Protein AF-A0ABC9YTZ9-F1 (afdb_monomer)

Secondary structure (DSSP, 8-state):
-EEEEE---SS---EEEEEEEEETTEEEEEEE-TT---SEEEE-SSEEEEEE--TT-EEEEEEEEETTEE---EEEEEE---SEEEEETTEEEEE-TTS-EEEEEEETTEEEEEEE-TTPPS---------

Solvent-accessible surface area (backbone atoms only — not comparable to full-atom values): 7519 Å² total; per-residue (Å²): 92,73,52,68,44,80,70,41,74,82,96,48,82,39,47,48,28,31,33,31,46,74,56,98,91,41,78,44,85,72,48,73,44,94,81,46,51,33,85,47,80,46,73,44,99,33,26,40,35,28,33,32,80,49,100,89,21,24,34,40,33,33,20,27,49,54,96,94,41,76,49,74,74,43,74,75,54,88,38,74,69,62,78,42,77,30,50,42,56,54,30,34,42,38,31,34,54,84,17,55,31,34,38,28,40,44,54,77,48,45,74,46,80,75,42,78,45,85,90,48,70,55,71,66,88,78,73,82,50,65,125

Structure (mmCIF, N/CA/C/O backbone):
data_AF-A0ABC9YTZ9-F1
#
_entry.id   AF-A0ABC9YTZ9-F1
#
loop_
_atom_site.group_PDB
_atom_site.id
_atom_site.type_symbol
_atom_site.label_atom_id
_atom_site.label_alt_id
_atom_site.label_comp_id
_atom_site.label_asym_id
_atom_site.label_entity_id
_atom_site.label_seq_id
_atom_site.pdbx_PDB_ins_code
_atom_site.Cartn_x
_atom_site.Cartn_y
_atom_site.Cartn_z
_atom_site.occupancy
_atom_site.B_iso_or_equiv
_atom_site.auth_seq_id
_atom_site.auth_comp_id
_atom_site.auth_asym_id
_atom_site.auth_atom_id
_atom_site.pdbx_PDB_model_num
ATOM 1 N N . MET A 1 1 ? 6.147 -12.270 -6.496 1.00 77.44 1 MET A N 1
ATOM 2 C CA . MET A 1 1 ? 6.105 -11.814 -5.089 1.00 77.44 1 MET A CA 1
ATOM 3 C C . MET A 1 1 ? 6.839 -10.487 -4.999 1.00 77.44 1 MET A C 1
ATOM 5 O O . MET A 1 1 ? 7.801 -10.310 -5.738 1.00 77.44 1 MET A O 1
ATOM 9 N N . ALA A 1 2 ? 6.396 -9.566 -4.151 1.00 81.62 2 ALA A N 1
ATOM 10 C CA . ALA A 1 2 ? 7.077 -8.296 -3.899 1.00 81.62 2 ALA A CA 1
ATOM 11 C C . ALA A 1 2 ? 7.389 -8.155 -2.406 1.00 81.62 2 ALA A C 1
ATOM 13 O O . ALA A 1 2 ? 6.785 -8.848 -1.588 1.00 81.62 2 ALA A O 1
ATOM 14 N N . PHE A 1 3 ? 8.363 -7.314 -2.076 1.00 82.81 3 PHE A N 1
ATOM 15 C CA . PHE A 1 3 ? 8.843 -7.097 -0.715 1.00 82.81 3 PHE A CA 1
ATOM 16 C C . PHE A 1 3 ? 9.388 -5.671 -0.572 1.00 82.81 3 PHE A C 1
ATOM 18 O O . PHE A 1 3 ? 9.817 -5.066 -1.554 1.00 82.81 3 PHE A O 1
ATOM 25 N N . ILE A 1 4 ? 9.403 -5.161 0.656 1.00 83.50 4 ILE A N 1
ATOM 26 C CA . ILE A 1 4 ? 10.103 -3.928 1.024 1.00 83.50 4 ILE A CA 1
ATOM 27 C C . ILE A 1 4 ? 11.236 -4.305 1.973 1.00 83.50 4 ILE A C 1
ATOM 29 O O . ILE A 1 4 ? 11.058 -5.141 2.861 1.00 83.50 4 ILE A O 1
ATOM 33 N N . LYS A 1 5 ? 12.412 -3.716 1.758 1.00 82.31 5 LYS A N 1
ATOM 34 C CA . LYS A 1 5 ? 13.557 -3.806 2.670 1.00 82.31 5 LYS A CA 1
ATOM 35 C C . LYS A 1 5 ? 13.931 -2.402 3.138 1.00 82.31 5 LYS A C 1
ATOM 37 O O . LYS A 1 5 ? 14.057 -1.503 2.308 1.00 82.31 5 LYS A O 1
ATOM 42 N N . ASP A 1 6 ? 14.141 -2.227 4.440 1.00 78.81 6 ASP A N 1
ATOM 43 C CA . ASP A 1 6 ? 14.868 -1.059 4.940 1.00 78.81 6 ASP A CA 1
ATOM 44 C C . ASP A 1 6 ? 16.356 -1.260 4.619 1.00 78.81 6 ASP A C 1
ATOM 46 O O . ASP A 1 6 ? 16.956 -2.281 4.963 1.00 78.81 6 ASP A O 1
ATOM 50 N N . VAL A 1 7 ? 16.924 -0.316 3.881 1.00 80.00 7 VAL A N 1
ATOM 51 C CA . VAL A 1 7 ? 18.343 -0.231 3.519 1.00 80.00 7 VAL A CA 1
ATOM 52 C C . VAL A 1 7 ? 19.007 1.001 4.135 1.00 80.00 7 VAL A C 1
ATOM 54 O O . VAL A 1 7 ? 20.137 1.338 3.774 1.00 80.00 7 VAL A O 1
ATOM 57 N N . GLY A 1 8 ? 18.308 1.689 5.039 1.00 76.00 8 GLY A N 1
ATOM 58 C CA . GLY A 1 8 ? 18.833 2.792 5.825 1.00 76.00 8 GLY A CA 1
ATOM 59 C C . GLY A 1 8 ? 20.045 2.391 6.667 1.00 76.00 8 GLY A C 1
ATOM 60 O O . GLY A 1 8 ? 20.223 1.232 7.042 1.00 76.00 8 GLY A O 1
ATOM 61 N N . HIS A 1 9 ? 20.901 3.368 6.970 1.00 62.69 9 HIS A N 1
ATOM 62 C CA . HIS A 1 9 ? 22.046 3.188 7.861 1.00 62.69 9 HIS A CA 1
ATOM 63 C C . HIS A 1 9 ? 21.950 4.183 9.024 1.00 62.69 9 HIS A C 1
ATOM 65 O O . HIS A 1 9 ? 22.062 5.391 8.817 1.00 62.69 9 HIS A O 1
ATOM 71 N N . GLY A 1 10 ? 21.793 3.681 10.253 1.00 69.56 10 GLY A N 1
ATOM 72 C CA . GLY A 1 10 ? 21.605 4.512 11.450 1.00 69.56 10 GLY A CA 1
ATOM 73 C C . GLY A 1 10 ? 20.164 5.017 11.590 1.00 69.56 10 GLY A C 1
ATOM 74 O O . GLY A 1 10 ? 19.232 4.242 11.413 1.00 69.56 10 GLY A O 1
ATOM 75 N N . ASP A 1 11 ? 19.991 6.308 11.889 1.00 69.12 11 ASP A N 1
ATOM 76 C CA . ASP A 1 11 ? 18.689 6.924 12.222 1.00 69.12 11 ASP A CA 1
ATOM 77 C C . ASP A 1 11 ? 17.846 7.337 10.997 1.00 69.12 11 ASP A C 1
ATOM 79 O O . ASP A 1 11 ? 16.800 7.969 11.137 1.00 69.12 11 ASP A O 1
ATOM 83 N N . LEU A 1 12 ? 18.309 7.028 9.783 1.00 59.72 12 LEU A N 1
ATOM 84 C CA . LEU A 1 12 ? 17.627 7.375 8.537 1.00 59.72 12 LEU A CA 1
ATOM 85 C C . LEU A 1 12 ? 17.178 6.096 7.833 1.00 59.72 12 LEU A C 1
ATOM 87 O O . LEU A 1 12 ? 17.960 5.502 7.086 1.00 59.72 12 LEU A O 1
ATOM 91 N N . SER A 1 13 ? 15.930 5.684 8.068 1.00 66.62 13 SER A N 1
ATOM 92 C CA . SER A 1 13 ? 15.302 4.616 7.287 1.00 66.62 13 SER A CA 1
ATOM 93 C C . SER A 1 13 ? 15.215 5.030 5.823 1.00 66.62 13 SER A C 1
ATOM 95 O O . SER A 1 13 ? 14.798 6.143 5.491 1.00 66.62 13 SER A O 1
ATOM 97 N N . ASN A 1 14 ? 15.629 4.127 4.941 1.00 78.19 14 ASN A N 1
ATOM 98 C CA . ASN A 1 14 ? 15.493 4.299 3.503 1.00 78.19 14 ASN A CA 1
ATOM 99 C C . ASN A 1 14 ? 14.975 2.988 2.939 1.00 78.19 14 ASN A C 1
ATOM 101 O O . ASN A 1 14 ? 15.636 1.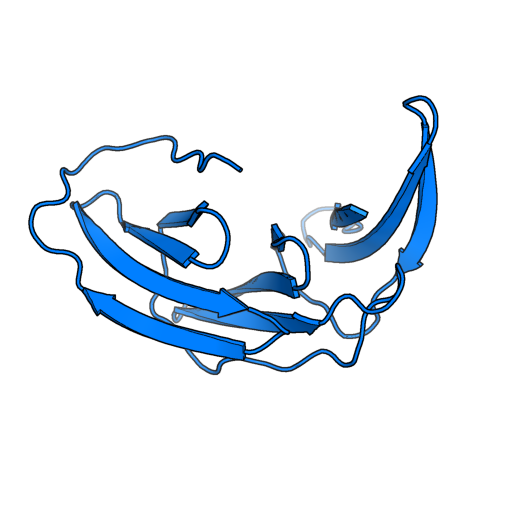965 3.067 1.00 78.19 14 ASN A O 1
ATOM 105 N N . TYR A 1 15 ? 13.798 3.000 2.332 1.00 82.94 15 TYR A N 1
ATOM 106 C CA . TYR A 1 15 ? 13.146 1.774 1.903 1.00 82.94 15 TYR A CA 1
ATOM 107 C C . TYR A 1 15 ? 13.348 1.543 0.414 1.00 82.94 15 TYR A C 1
ATOM 109 O O . TYR A 1 15 ? 13.162 2.440 -0.405 1.00 82.94 15 TYR A O 1
ATOM 117 N N . VAL A 1 16 ? 13.695 0.308 0.062 1.00 85.12 16 VAL A N 1
ATOM 118 C CA . VAL A 1 16 ? 13.710 -0.153 -1.324 1.00 85.12 16 VAL A CA 1
ATOM 119 C C . VAL A 1 16 ? 12.631 -1.205 -1.484 1.00 85.12 16 VAL A C 1
ATOM 121 O O . VAL A 1 16 ? 12.672 -2.264 -0.849 1.00 85.12 16 VAL A O 1
ATOM 124 N N . THR A 1 17 ? 11.682 -0.924 -2.371 1.00 87.06 17 THR A N 1
ATOM 125 C CA . THR A 1 17 ? 10.706 -1.919 -2.809 1.00 87.06 17 THR A CA 1
ATOM 126 C C . THR A 1 17 ? 11.320 -2.745 -3.930 1.00 87.06 17 THR A C 1
ATOM 128 O O . THR A 1 17 ? 11.828 -2.203 -4.911 1.00 87.06 17 THR A O 1
ATOM 131 N N . GLY A 1 18 ? 11.265 -4.066 -3.812 1.00 87.56 18 GLY A N 1
ATOM 132 C CA . GLY A 1 18 ? 11.729 -4.983 -4.842 1.00 87.56 18 GLY A CA 1
ATOM 133 C C . GLY A 1 18 ? 10.721 -6.085 -5.125 1.00 87.56 18 GLY A C 1
ATOM 134 O O . GLY A 1 18 ? 9.726 -6.272 -4.422 1.00 87.56 18 GLY A O 1
ATOM 135 N N . TYR A 1 19 ? 10.995 -6.861 -6.167 1.00 87.12 19 TYR A N 1
ATOM 136 C CA . TYR A 1 19 ? 10.193 -8.028 -6.509 1.00 87.12 19 TYR A CA 1
ATOM 137 C C . TYR A 1 19 ? 11.050 -9.207 -6.957 1.00 87.12 19 TYR A C 1
ATOM 139 O O . TYR A 1 19 ? 12.217 -9.076 -7.336 1.00 87.12 19 TYR A O 1
ATOM 147 N N . GLY A 1 20 ? 10.446 -10.387 -6.885 1.00 86.00 20 GLY A N 1
ATOM 148 C CA . GLY A 1 20 ? 11.110 -11.647 -7.158 1.00 86.00 20 GLY A CA 1
ATOM 149 C C . GLY A 1 20 ? 10.155 -12.832 -7.191 1.00 86.00 20 GLY A C 1
ATOM 150 O O . GLY A 1 20 ? 8.923 -12.694 -7.167 1.00 86.00 20 GLY A O 1
ATOM 151 N N . MET A 1 21 ? 10.744 -14.018 -7.262 1.00 84.38 21 MET A N 1
ATOM 152 C CA . MET A 1 21 ? 10.030 -15.290 -7.344 1.00 84.38 21 MET A CA 1
ATOM 153 C C . MET A 1 21 ? 10.292 -16.112 -6.089 1.00 84.38 21 MET A C 1
ATOM 155 O O . MET A 1 21 ? 11.427 -16.193 -5.635 1.00 84.38 21 MET A O 1
ATOM 159 N N . LEU A 1 22 ? 9.246 -16.726 -5.540 1.00 82.88 22 LEU A N 1
ATOM 160 C CA . LEU A 1 22 ? 9.377 -17.737 -4.499 1.00 82.88 22 LEU A CA 1
ATOM 161 C C . LEU A 1 22 ? 9.203 -19.101 -5.164 1.00 82.88 22 LEU A C 1
ATOM 163 O O . LEU A 1 22 ? 8.099 -19.447 -5.580 1.00 82.88 22 LEU A O 1
ATOM 167 N N . THR A 1 23 ? 10.286 -19.861 -5.271 1.00 86.75 23 THR A N 1
ATOM 168 C CA . THR A 1 23 ? 10.290 -21.179 -5.913 1.00 86.75 23 THR A CA 1
ATOM 169 C C . THR A 1 23 ? 10.875 -22.183 -4.938 1.00 86.75 23 THR A C 1
ATOM 171 O O . THR A 1 23 ? 11.969 -21.975 -4.422 1.00 86.75 23 THR A O 1
ATOM 174 N N . ASN A 1 24 ? 10.151 -23.272 -4.665 1.00 91.12 24 ASN A N 1
ATOM 175 C CA . ASN A 1 24 ? 10.570 -24.311 -3.713 1.00 91.12 24 ASN A CA 1
ATOM 176 C C . ASN A 1 24 ? 10.957 -23.750 -2.328 1.00 91.12 24 ASN A C 1
ATOM 178 O O . ASN A 1 24 ? 11.938 -24.176 -1.726 1.00 91.12 24 ASN A O 1
ATOM 182 N N . GLY A 1 25 ? 10.212 -22.750 -1.846 1.00 90.69 25 GLY A N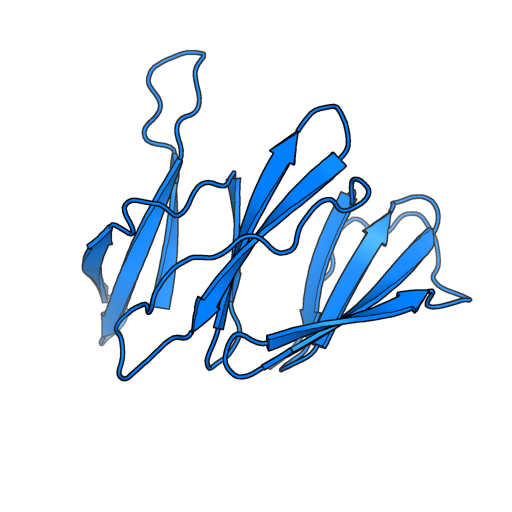 1
ATOM 183 C CA . GLY A 1 25 ? 10.479 -22.088 -0.564 1.00 90.69 25 GLY A CA 1
ATOM 184 C C . GLY A 1 25 ? 11.693 -21.151 -0.559 1.00 90.69 25 GLY A C 1
ATOM 185 O O . GLY A 1 25 ? 12.014 -20.595 0.485 1.00 90.69 25 GLY A O 1
ATOM 186 N N . GLN A 1 26 ? 12.357 -20.947 -1.700 1.00 90.50 26 GLN A N 1
ATOM 187 C CA . GLN A 1 26 ? 13.480 -20.023 -1.833 1.00 90.50 26 GLN A CA 1
ATOM 188 C C . GLN A 1 26 ? 13.075 -18.776 -2.602 1.00 90.50 26 GLN A C 1
ATOM 190 O O . GLN A 1 26 ? 12.461 -18.849 -3.668 1.00 90.50 26 GLN A O 1
ATOM 195 N N . TYR A 1 27 ? 13.424 -17.625 -2.038 1.00 85.94 27 TYR A N 1
ATOM 196 C CA . TYR A 1 27 ? 13.192 -16.339 -2.663 1.00 85.94 27 TYR A CA 1
ATOM 197 C C . TYR A 1 27 ? 14.357 -15.965 -3.588 1.00 85.94 27 TYR A C 1
ATOM 199 O O . TYR A 1 27 ? 15.511 -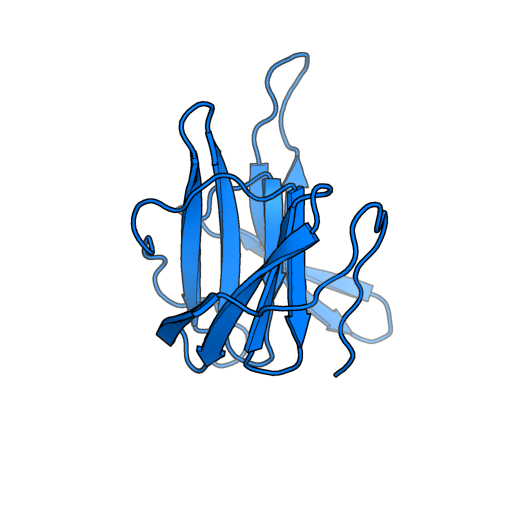15.924 -3.164 1.00 85.94 27 TYR A O 1
ATOM 207 N N . PHE A 1 28 ? 14.037 -15.644 -4.839 1.00 87.88 28 PHE A N 1
ATOM 208 C CA . PHE A 1 28 ? 14.966 -15.166 -5.855 1.00 87.88 28 PHE A CA 1
ATOM 209 C C . PHE A 1 28 ? 14.617 -13.726 -6.215 1.00 87.88 28 PHE A C 1
ATOM 211 O O . PHE A 1 28 ? 13.597 -13.466 -6.861 1.00 87.88 28 PHE A O 1
ATOM 218 N N . HIS A 1 29 ? 15.472 -12.793 -5.797 1.00 89.56 29 HIS A N 1
ATOM 219 C CA . HIS A 1 29 ? 15.350 -11.384 -6.155 1.00 89.56 29 HIS A CA 1
ATOM 220 C C . HIS A 1 29 ? 15.506 -11.197 -7.669 1.00 89.56 29 HIS A C 1
ATOM 222 O O . HIS A 1 29 ? 16.448 -11.723 -8.262 1.00 89.56 29 HIS A O 1
ATOM 228 N N . LYS A 1 30 ? 14.584 -10.450 -8.287 1.00 88.19 30 LYS A N 1
ATOM 229 C CA . LYS A 1 30 ? 14.593 -10.174 -9.728 1.00 88.19 30 LYS A CA 1
ATOM 230 C C . LYS A 1 30 ? 15.033 -8.744 -10.030 1.00 88.19 30 LYS A C 1
ATOM 232 O O . LYS A 1 30 ? 15.901 -8.569 -10.878 1.00 88.19 30 LYS A O 1
ATOM 237 N N . ALA A 1 31 ? 14.444 -7.753 -9.362 1.00 88.38 31 ALA A N 1
ATOM 238 C CA . ALA A 1 31 ? 14.847 -6.351 -9.478 1.00 88.38 31 ALA A CA 1
ATOM 239 C C . ALA A 1 31 ? 14.282 -5.488 -8.336 1.00 88.38 31 ALA A C 1
ATOM 241 O O . ALA A 1 31 ? 13.289 -5.850 -7.693 1.00 88.38 31 ALA A O 1
ATOM 242 N N . ASP A 1 32 ? 14.911 -4.332 -8.126 1.00 89.56 32 ASP A N 1
ATOM 243 C CA . ASP A 1 32 ? 14.381 -3.220 -7.334 1.00 89.56 32 ASP A CA 1
ATOM 244 C C . ASP A 1 32 ? 13.448 -2.351 -8.208 1.00 89.56 32 ASP A C 1
ATOM 246 O O . ASP A 1 32 ? 13.566 -2.339 -9.437 1.00 89.56 32 ASP A O 1
ATOM 250 N N . ILE A 1 33 ? 12.503 -1.643 -7.587 1.00 87.56 33 ILE A N 1
ATOM 251 C CA . ILE A 1 33 ? 11.543 -0.752 -8.255 1.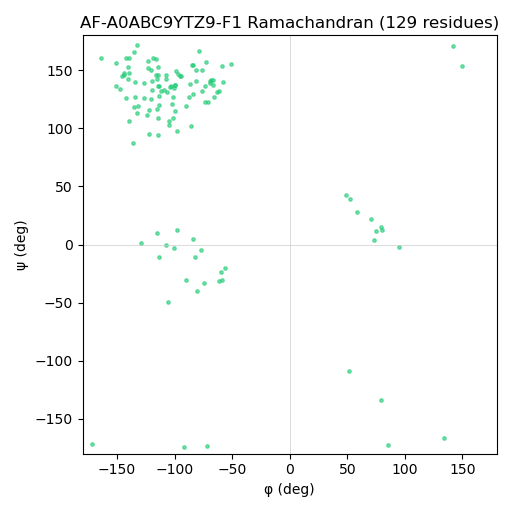00 87.56 33 ILE A CA 1
ATOM 252 C C . ILE A 1 33 ? 11.990 0.699 -7.987 1.00 87.56 33 ILE A C 1
ATOM 254 O O . ILE A 1 33 ? 11.766 1.194 -6.883 1.00 87.56 33 ILE A O 1
ATOM 258 N N . PRO A 1 34 ? 12.621 1.390 -8.959 1.00 78.38 34 PRO A N 1
ATOM 259 C CA . PRO A 1 34 ? 13.362 2.636 -8.715 1.00 78.38 34 PRO A CA 1
ATOM 260 C C . PRO A 1 34 ? 12.542 3.780 -8.105 1.00 78.38 34 PRO A C 1
ATOM 262 O O . PRO A 1 34 ? 13.084 4.580 -7.350 1.00 78.38 34 PRO A O 1
ATOM 265 N N . ASP A 1 35 ? 11.243 3.829 -8.407 1.00 81.38 35 ASP A N 1
ATOM 266 C CA . ASP A 1 35 ? 10.344 4.912 -7.992 1.00 81.38 35 ASP A CA 1
ATOM 267 C C . ASP A 1 35 ? 9.364 4.496 -6.885 1.00 81.38 35 ASP A C 1
ATOM 269 O O . ASP A 1 35 ? 8.545 5.309 -6.451 1.00 81.38 35 ASP A O 1
ATOM 273 N N . ALA A 1 36 ? 9.425 3.236 -6.436 1.00 82.50 36 ALA A N 1
ATOM 274 C CA . ALA A 1 36 ? 8.562 2.738 -5.374 1.00 82.50 36 ALA A CA 1
ATOM 275 C C . ALA A 1 36 ? 9.159 3.047 -3.999 1.00 82.50 36 ALA A C 1
ATOM 277 O O . ALA A 1 36 ? 10.064 2.361 -3.514 1.00 82.50 36 ALA A O 1
ATOM 278 N N . GLN A 1 37 ? 8.605 4.075 -3.381 1.00 78.56 37 GLN A N 1
ATOM 279 C CA . GLN A 1 37 ? 8.886 4.537 -2.038 1.00 78.56 37 GLN A CA 1
ATOM 280 C C . GLN A 1 37 ? 7.826 3.971 -1.090 1.00 78.56 37 GLN A C 1
ATOM 282 O O . GLN A 1 37 ? 6.663 3.815 -1.462 1.00 78.56 37 GLN A O 1
ATOM 287 N N . GLY A 1 38 ? 8.212 3.682 0.146 1.00 80.75 38 GLY A N 1
ATOM 288 C CA . GLY A 1 38 ? 7.254 3.332 1.187 1.00 80.75 38 GLY A CA 1
ATOM 289 C C . GLY A 1 38 ? 7.801 2.383 2.236 1.00 80.75 38 GLY A C 1
ATOM 290 O O . GLY A 1 38 ? 8.727 1.623 1.967 1.00 80.75 38 GLY A O 1
ATOM 291 N N . SER A 1 39 ? 7.222 2.450 3.429 1.00 80.69 39 SER A N 1
ATOM 292 C CA . SER A 1 39 ? 7.543 1.587 4.571 1.00 80.69 39 SER A CA 1
ATOM 293 C C . SER A 1 39 ? 6.688 0.319 4.591 1.00 80.69 39 SER A C 1
ATOM 295 O O . SER A 1 39 ? 7.179 -0.734 4.994 1.00 80.69 39 SER A O 1
ATOM 297 N N . ASP A 1 40 ? 5.455 0.395 4.075 1.00 86.44 40 ASP A N 1
ATOM 298 C CA . ASP A 1 40 ? 4.511 -0.725 4.036 1.00 86.44 40 ASP A CA 1
ATOM 299 C C . ASP A 1 40 ? 4.179 -1.150 2.606 1.00 86.44 40 ASP A C 1
ATOM 301 O O . ASP A 1 40 ? 4.076 -0.324 1.694 1.00 86.44 40 ASP A O 1
ATOM 305 N N . LEU A 1 41 ? 3.959 -2.454 2.414 1.00 86.31 41 LEU A N 1
ATOM 306 C CA . LEU A 1 41 ? 3.578 -3.030 1.129 1.00 86.31 41 LEU A CA 1
ATOM 307 C C . LEU A 1 41 ? 2.242 -3.749 1.220 1.00 86.31 41 LEU A C 1
ATOM 309 O O . LEU A 1 41 ? 2.092 -4.721 1.959 1.00 86.31 41 LEU A O 1
ATOM 313 N N . ILE A 1 42 ? 1.317 -3.352 0.354 1.00 87.25 42 ILE A N 1
ATOM 314 C CA . ILE A 1 42 ? 0.076 -4.081 0.118 1.00 87.25 42 ILE A CA 1
ATOM 315 C C . ILE A 1 42 ? 0.135 -4.659 -1.296 1.00 87.25 42 ILE A C 1
ATOM 317 O O . ILE A 1 42 ? 0.492 -3.961 -2.238 1.00 87.25 42 ILE A O 1
ATOM 321 N N . ALA A 1 43 ? -0.186 -5.939 -1.472 1.00 82.94 43 ALA A N 1
ATOM 322 C CA . ALA A 1 43 ? -0.116 -6.599 -2.777 1.00 82.94 43 ALA A CA 1
ATOM 323 C C . ALA A 1 43 ? -1.375 -7.425 -3.044 1.00 82.94 43 ALA A C 1
ATOM 325 O O . ALA A 1 43 ? -1.728 -8.269 -2.220 1.00 82.94 43 ALA A O 1
ATOM 326 N N . THR A 1 44 ? -2.029 -7.198 -4.187 1.00 82.69 44 THR A N 1
ATOM 327 C CA . THR A 1 44 ? -3.100 -8.050 -4.733 1.00 82.69 44 THR A CA 1
ATOM 328 C C . THR A 1 44 ? -2.504 -9.101 -5.679 1.00 82.69 44 THR A C 1
ATOM 330 O O . THR A 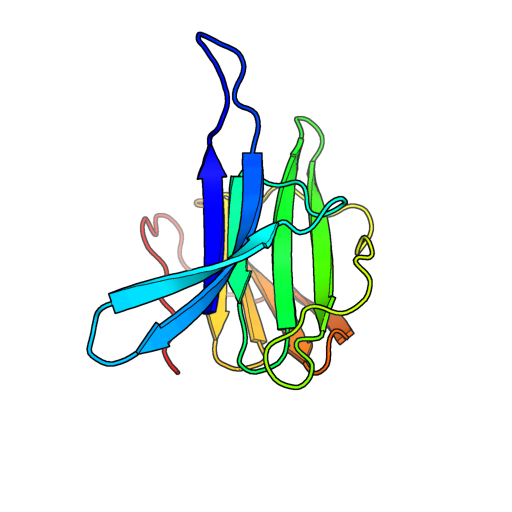1 44 ? -1.284 -9.231 -5.798 1.00 82.69 44 THR A O 1
ATOM 333 N N . ALA A 1 45 ? -3.356 -9.879 -6.353 1.00 81.94 45 ALA A N 1
ATOM 334 C CA . ALA A 1 45 ? -2.900 -10.818 -7.378 1.00 81.94 45 ALA A CA 1
ATOM 335 C C . ALA A 1 45 ? -2.201 -10.112 -8.558 1.00 81.94 45 ALA A C 1
ATOM 337 O O . ALA A 1 45 ? -1.287 -10.676 -9.158 1.00 81.94 45 ALA A O 1
ATOM 338 N N . ASP A 1 46 ? -2.615 -8.884 -8.871 1.00 87.50 46 ASP A N 1
ATOM 339 C CA . ASP A 1 46 ? -2.253 -8.165 -10.094 1.00 87.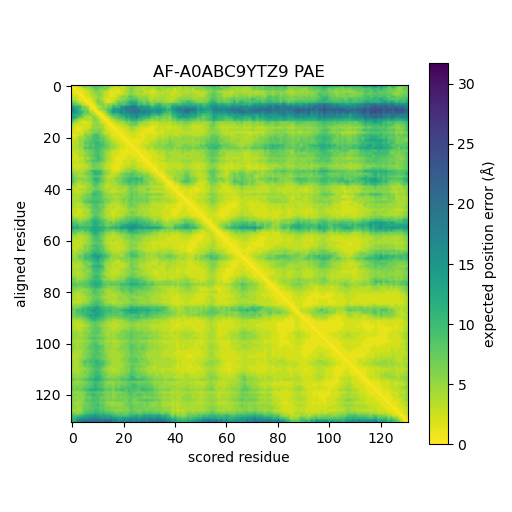50 46 ASP A CA 1
ATOM 340 C C . ASP A 1 46 ? -1.730 -6.742 -9.851 1.00 87.50 46 ASP A C 1
ATOM 342 O O . ASP A 1 46 ? -1.427 -6.025 -10.803 1.00 87.50 46 ASP A O 1
ATOM 346 N N . SER A 1 47 ? -1.625 -6.310 -8.596 1.00 89.38 47 SER A N 1
ATOM 347 C CA . SER A 1 47 ? -1.287 -4.936 -8.236 1.00 89.38 47 SER A CA 1
ATOM 348 C C . SER A 1 47 ? -0.414 -4.887 -6.986 1.00 89.38 47 SER A C 1
ATOM 350 O O . SER A 1 47 ? -0.550 -5.696 -6.069 1.00 89.38 47 SER A O 1
ATOM 352 N N . LEU A 1 48 ? 0.469 -3.897 -6.931 1.00 89.75 48 LEU A N 1
ATOM 353 C CA . LEU A 1 48 ? 1.234 -3.522 -5.747 1.00 89.75 48 LEU A CA 1
ATOM 354 C C . LEU A 1 48 ? 0.820 -2.125 -5.314 1.00 89.75 48 LEU A C 1
ATOM 356 O O . LEU A 1 48 ? 0.608 -1.264 -6.168 1.00 89.75 48 LEU A O 1
ATOM 360 N N . MET A 1 49 ? 0.754 -1.907 -4.005 1.00 89.88 49 MET A N 1
ATOM 361 C CA . MET A 1 49 ? 0.483 -0.617 -3.400 1.00 89.88 49 MET A CA 1
ATOM 362 C C . MET A 1 49 ? 1.417 -0.338 -2.209 1.00 89.88 49 MET A C 1
ATOM 364 O O . MET A 1 49 ? 1.072 -0.674 -1.072 1.00 89.88 49 MET A O 1
ATOM 368 N N . PRO A 1 50 ? 2.615 0.229 -2.447 1.00 89.88 50 PRO A N 1
ATOM 369 C CA . PRO A 1 50 ? 3.460 0.766 -1.387 1.00 89.88 50 PRO A CA 1
ATOM 370 C C . PRO A 1 50 ? 2.819 1.987 -0.716 1.00 89.88 50 PRO A C 1
ATOM 372 O O . PRO A 1 50 ? 2.208 2.828 -1.386 1.00 89.88 50 PRO A O 1
ATOM 375 N N . ARG A 1 51 ? 2.973 2.098 0.603 1.00 89.56 51 ARG A N 1
ATOM 376 C CA . ARG A 1 51 ? 2.516 3.246 1.393 1.00 89.56 51 ARG A CA 1
ATOM 377 C C . ARG A 1 51 ? 3.686 4.156 1.735 1.00 89.56 51 ARG A C 1
ATOM 379 O O . ARG A 1 51 ? 4.624 3.744 2.411 1.00 89.56 51 ARG A O 1
ATOM 386 N N . VAL A 1 52 ? 3.588 5.407 1.308 1.00 86.94 52 VAL A N 1
ATOM 387 C CA . VAL A 1 52 ? 4.500 6.490 1.668 1.00 86.94 52 VAL A CA 1
ATOM 388 C C . VAL A 1 52 ? 3.857 7.277 2.802 1.00 86.94 52 VAL A C 1
ATOM 390 O O . VAL A 1 52 ? 2.984 8.118 2.577 1.00 86.94 52 VAL A O 1
ATOM 393 N N . GLU A 1 53 ? 4.255 6.972 4.032 1.00 80.81 53 GLU A N 1
ATOM 394 C CA . GLU A 1 53 ? 3.794 7.717 5.202 1.00 80.81 53 GLU A CA 1
ATOM 395 C C . GLU A 1 53 ? 4.379 9.134 5.217 1.00 80.81 53 GLU A C 1
ATOM 397 O O . GLU A 1 53 ? 5.553 9.359 4.911 1.00 80.81 53 GLU A O 1
ATOM 402 N N . SER A 1 54 ? 3.559 10.107 5.612 1.00 76.12 54 SER A N 1
ATOM 403 C CA . SER A 1 54 ? 4.016 11.462 5.904 1.00 76.12 54 SER A CA 1
ATOM 404 C C . SER A 1 54 ? 3.267 12.042 7.101 1.00 76.12 54 SER A C 1
ATOM 406 O O . SER A 1 54 ? 2.168 11.608 7.444 1.00 76.12 54 SER A O 1
ATOM 408 N N . PHE A 1 55 ? 3.834 13.082 7.714 1.00 69.38 55 PHE A N 1
ATOM 409 C CA . PHE A 1 55 ? 3.227 13.760 8.864 1.00 69.38 55 PHE A CA 1
ATOM 410 C C . PHE A 1 55 ? 1.837 14.356 8.584 1.00 69.38 55 PHE A C 1
ATOM 412 O O . PHE A 1 55 ? 1.072 14.573 9.521 1.00 69.38 55 PHE A O 1
ATOM 419 N N . SER A 1 56 ? 1.507 14.654 7.324 1.00 74.75 56 SER A N 1
ATOM 420 C CA . SER A 1 56 ? 0.238 15.285 6.932 1.00 74.75 56 SER A CA 1
ATOM 421 C C . SER A 1 56 ? -0.806 14.311 6.382 1.00 74.75 56 SER A C 1
ATOM 423 O O . SER A 1 56 ? -1.920 14.733 6.076 1.00 74.75 56 SER A O 1
ATOM 425 N N . GLY A 1 57 ? -0.468 13.029 6.247 1.00 80.88 57 GLY A N 1
ATOM 426 C CA . GLY A 1 57 ? -1.298 12.035 5.573 1.00 80.88 57 GLY A CA 1
ATOM 427 C C . GLY A 1 57 ? -0.458 11.062 4.760 1.00 80.88 57 GLY A C 1
ATOM 428 O O . GLY A 1 57 ? 0.743 11.252 4.577 1.00 80.88 57 GLY A O 1
ATOM 429 N N . ASP A 1 58 ? -1.088 10.014 4.260 1.00 87.69 58 ASP A N 1
ATOM 430 C CA . ASP A 1 58 ? -0.388 8.996 3.490 1.00 87.69 58 ASP A CA 1
ATOM 431 C C . ASP A 1 58 ? -0.501 9.306 1.999 1.00 87.69 58 ASP A C 1
ATOM 433 O O . ASP A 1 58 ? -1.542 9.760 1.523 1.00 87.69 58 ASP A O 1
ATOM 437 N N . THR A 1 59 ? 0.542 9.001 1.236 1.00 88.94 59 THR A N 1
ATOM 438 C CA . THR A 1 59 ? 0.422 8.821 -0.213 1.00 88.94 59 THR A CA 1
ATOM 439 C C . THR A 1 59 ? 0.588 7.346 -0.523 1.00 88.94 59 THR A C 1
ATOM 441 O O . THR A 1 59 ? 1.529 6.712 -0.054 1.00 88.94 59 THR A O 1
ATOM 444 N N . TYR A 1 60 ? -0.295 6.793 -1.347 1.00 90.44 60 TYR A N 1
ATOM 445 C CA . TYR A 1 60 ? -0.116 5.442 -1.856 1.00 90.44 60 TYR A CA 1
ATOM 446 C C . TYR A 1 60 ? 0.450 5.503 -3.265 1.00 90.44 60 TYR A C 1
ATOM 448 O O . TYR A 1 60 ? 0.037 6.310 -4.102 1.00 90.44 60 TYR A O 1
ATOM 456 N N . GLN A 1 61 ? 1.413 4.636 -3.526 1.00 92.00 61 GLN A N 1
ATOM 457 C CA . GLN A 1 61 ? 1.894 4.366 -4.867 1.00 92.00 61 GLN A CA 1
ATOM 458 C C . GLN A 1 61 ? 1.234 3.105 -5.385 1.00 92.00 61 GLN A C 1
ATOM 460 O O . GLN A 1 61 ? 0.908 2.233 -4.599 1.00 92.00 61 GLN A O 1
ATOM 465 N N . ILE A 1 62 ? 1.018 2.996 -6.691 1.00 92.25 62 ILE A N 1
ATOM 466 C CA . ILE A 1 62 ? 0.414 1.821 -7.317 1.00 92.25 62 ILE A CA 1
ATOM 467 C C . ILE A 1 62 ? 1.201 1.434 -8.553 1.00 92.25 62 ILE A C 1
ATOM 469 O O . ILE A 1 62 ? 1.569 2.296 -9.352 1.00 92.25 62 ILE A O 1
ATOM 473 N N . ALA A 1 63 ? 1.375 0.130 -8.736 1.00 91.25 63 ALA A N 1
ATOM 474 C CA . ALA A 1 63 ? 1.831 -0.457 -9.985 1.00 91.25 63 ALA A CA 1
ATOM 475 C C . ALA A 1 63 ? 1.068 -1.750 -10.295 1.00 91.25 63 ALA A C 1
ATOM 477 O O . ALA A 1 63 ? 0.700 -2.499 -9.389 1.00 91.25 63 ALA A O 1
ATOM 478 N N . THR A 1 64 ? 0.860 -2.030 -11.580 1.00 92.00 64 THR A N 1
ATOM 479 C CA . THR A 1 64 ? 0.318 -3.312 -12.053 1.00 92.00 64 THR A CA 1
ATOM 480 C C . THR A 1 64 ? 1.431 -4.357 -12.122 1.00 92.00 64 THR A C 1
ATOM 482 O O . THR A 1 64 ? 2.546 -4.060 -12.552 1.00 92.00 64 THR A O 1
ATOM 485 N N . MET A 1 65 ? 1.128 -5.593 -11.743 1.00 85.75 65 MET A N 1
ATOM 486 C CA . MET A 1 65 ? 1.988 -6.757 -11.930 1.00 85.75 65 MET A CA 1
ATOM 487 C C . MET A 1 65 ? 1.675 -7.405 -13.278 1.00 85.75 65 MET A C 1
ATOM 489 O O . MET A 1 65 ? 0.558 -7.859 -13.509 1.00 85.75 65 MET A O 1
ATOM 493 N N . ILE A 1 66 ? 2.664 -7.462 -14.167 1.00 84.00 66 ILE A N 1
ATOM 494 C CA . ILE A 1 66 ? 2.524 -7.983 -15.533 1.00 84.00 66 ILE A CA 1
ATOM 495 C C . ILE A 1 66 ? 3.553 -9.095 -15.709 1.00 84.00 66 ILE A C 1
ATOM 497 O O . ILE A 1 66 ? 4.754 -8.827 -15.677 1.00 84.00 66 ILE A O 1
ATOM 501 N N . ASP A 1 67 ? 3.106 -10.347 -15.830 1.00 81.25 67 ASP A N 1
ATOM 502 C CA . ASP A 1 67 ? 3.961 -11.520 -16.087 1.00 81.25 67 ASP A CA 1
ATOM 503 C C . ASP A 1 67 ? 5.197 -11.613 -15.167 1.00 81.25 67 ASP A C 1
ATOM 505 O O . ASP A 1 67 ? 6.330 -11.887 -15.574 1.00 81.25 67 ASP A O 1
ATOM 509 N N . GLY A 1 68 ? 4.992 -11.333 -13.876 1.00 75.50 68 GLY A N 1
ATOM 510 C CA . GLY A 1 68 ? 6.060 -11.350 -12.873 1.00 75.50 68 GLY A CA 1
ATOM 511 C C . GLY A 1 68 ? 7.074 -10.208 -13.017 1.00 75.50 68 GLY A C 1
ATOM 512 O O . GLY A 1 68 ? 8.218 -10.339 -12.570 1.00 75.50 68 GLY A O 1
ATOM 513 N N . THR A 1 69 ? 6.684 -9.116 -13.668 1.00 83.00 69 THR A N 1
ATOM 514 C CA . THR A 1 69 ? 7.354 -7.807 -13.673 1.00 83.00 69 THR A CA 1
ATOM 515 C C . THR A 1 69 ? 6.427 -6.737 -13.106 1.00 83.00 69 THR A C 1
ATOM 517 O O . THR A 1 69 ? 5.217 -6.945 -13.029 1.00 83.00 69 THR A O 1
ATOM 520 N N . VAL A 1 70 ? 6.997 -5.613 -12.681 1.00 86.56 70 VAL A N 1
ATOM 521 C CA . VAL A 1 70 ? 6.243 -4.472 -12.156 1.00 86.56 70 VAL A CA 1
ATOM 522 C C . VAL A 1 70 ? 6.152 -3.422 -13.256 1.00 86.56 70 VAL A C 1
ATOM 524 O O . VAL A 1 70 ? 7.170 -3.052 -13.841 1.00 86.56 70 VAL A O 1
ATOM 527 N N . GLY A 1 71 ? 4.935 -2.978 -13.554 1.00 88.69 71 GLY A N 1
ATOM 528 C CA . GLY A 1 71 ? 4.680 -1.876 -14.473 1.00 88.69 71 GLY A CA 1
ATOM 529 C C . GLY A 1 71 ? 5.068 -0.512 -13.885 1.00 88.69 71 GLY A C 1
ATOM 530 O O . GLY A 1 71 ? 5.643 -0.431 -12.800 1.00 88.69 71 GLY A O 1
ATOM 531 N N . PRO A 1 72 ? 4.748 0.586 -14.585 1.00 89.19 72 PRO A N 1
ATOM 532 C CA . PRO A 1 72 ? 5.028 1.932 -14.097 1.00 89.19 72 PRO A CA 1
ATOM 533 C C . PRO A 1 72 ? 4.366 2.211 -12.742 1.00 89.19 72 PRO A C 1
ATOM 535 O O . PRO A 1 72 ? 3.211 1.841 -12.521 1.00 89.19 72 PRO A O 1
ATOM 538 N N . VAL A 1 73 ? 5.094 2.902 -11.865 1.00 90.44 73 VAL A N 1
ATOM 539 C CA . VAL A 1 73 ? 4.597 3.353 -10.561 1.00 90.44 73 VAL A CA 1
ATOM 540 C C . VAL A 1 73 ? 3.903 4.705 -10.715 1.00 90.44 73 VAL A C 1
ATOM 542 O O . VAL A 1 73 ? 4.391 5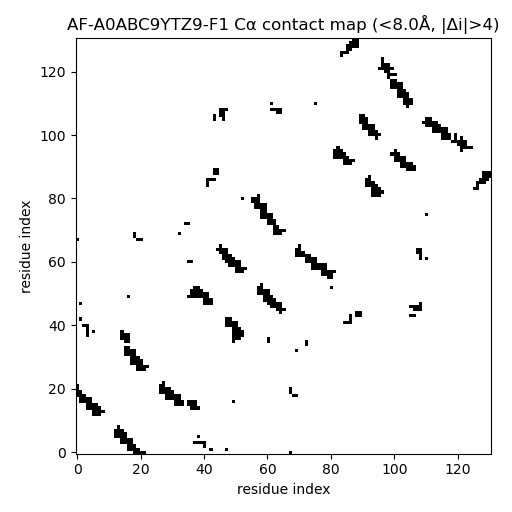.588 -11.421 1.00 90.44 73 VAL A O 1
ATOM 545 N N . ARG A 1 74 ? 2.765 4.888 -10.040 1.00 91.75 74 ARG A N 1
ATOM 546 C CA . ARG A 1 74 ? 2.040 6.168 -9.977 1.00 91.75 74 ARG A CA 1
ATOM 547 C C . ARG A 1 74 ? 1.472 6.429 -8.586 1.00 91.75 74 ARG A C 1
ATOM 549 O O . ARG A 1 74 ? 1.114 5.487 -7.891 1.00 91.75 74 ARG A O 1
ATOM 556 N N . ASN A 1 75 ? 1.299 7.695 -8.219 1.00 90.50 75 ASN A N 1
ATOM 557 C CA . ASN A 1 75 ? 0.664 8.071 -6.952 1.00 90.50 75 ASN A CA 1
ATOM 558 C C . ASN A 1 75 ? -0.872 8.021 -7.059 1.00 90.50 75 ASN A C 1
ATOM 560 O O . ASN A 1 75 ? -1.443 8.278 -8.125 1.00 90.50 75 ASN A O 1
ATOM 564 N N . THR A 1 76 ? -1.550 7.739 -5.946 1.00 87.00 76 THR A N 1
ATOM 565 C CA . THR A 1 76 ? -3.012 7.875 -5.796 1.00 87.00 76 THR A CA 1
ATOM 566 C C . THR A 1 76 ? -3.460 9.296 -5.470 1.00 87.00 76 THR A C 1
ATOM 568 O O . THR A 1 76 ? -4.656 9.570 -5.503 1.00 87.00 76 THR A O 1
ATOM 571 N N . GLY A 1 77 ? -2.515 10.181 -5.143 1.00 84.88 77 GLY A N 1
ATOM 572 C CA . GLY A 1 77 ? -2.785 11.449 -4.467 1.00 84.88 77 GLY A CA 1
ATOM 573 C C . GLY A 1 77 ? -2.840 11.280 -2.948 1.00 84.88 77 GLY A C 1
ATOM 574 O O . GLY A 1 77 ? -2.526 10.204 -2.429 1.00 84.88 77 GLY A O 1
ATOM 575 N N . ASP A 1 78 ? -3.242 12.351 -2.267 1.00 82.06 78 ASP A N 1
ATOM 576 C CA . ASP A 1 78 ? -3.247 12.429 -0.808 1.00 82.06 78 ASP A CA 1
ATOM 577 C C . ASP A 1 78 ? -4.383 11.595 -0.198 1.00 82.06 78 ASP A C 1
ATOM 579 O O . ASP A 1 78 ? -5.536 11.641 -0.637 1.00 82.06 78 ASP A O 1
ATOM 583 N N . SER A 1 79 ? -4.061 10.858 0.860 1.00 86.62 79 SER A N 1
ATOM 584 C CA . SER A 1 79 ? -5.000 10.145 1.721 1.00 86.62 79 SER A CA 1
ATOM 585 C C . SER A 1 79 ? -4.862 10.654 3.157 1.00 86.62 79 SER A C 1
ATOM 587 O O . SER A 1 79 ? -3.760 11.014 3.580 1.00 86.62 79 SER A O 1
ATOM 589 N N . PRO A 1 80 ? -5.935 10.624 3.970 1.00 88.88 80 PRO A N 1
ATOM 590 C CA . PRO A 1 80 ? -5.776 10.680 5.416 1.00 88.88 80 PRO A CA 1
ATOM 591 C C . PRO A 1 80 ? -4.770 9.629 5.894 1.00 88.88 80 PRO A C 1
ATOM 593 O O . PRO A 1 80 ? -4.591 8.596 5.245 1.00 88.88 80 PRO A O 1
ATOM 596 N N . HIS A 1 81 ? -4.156 9.885 7.044 1.00 90.56 81 HIS A N 1
ATOM 597 C CA . HIS A 1 81 ? -3.363 8.874 7.730 1.00 90.56 81 HIS A CA 1
ATOM 598 C C . HIS A 1 81 ? -4.265 7.737 8.226 1.00 90.56 81 HIS A C 1
ATOM 600 O O . HIS A 1 81 ? -5.344 8.008 8.770 1.00 90.56 81 HIS A O 1
ATOM 606 N N . TRP A 1 82 ? -3.819 6.495 8.050 1.00 91.19 82 TRP A N 1
ATOM 607 C CA . TRP A 1 82 ? -4.491 5.285 8.529 1.00 91.19 82 TRP A CA 1
ATOM 608 C C . TRP A 1 82 ? -3.594 4.517 9.493 1.00 91.19 82 TRP A C 1
ATOM 610 O O 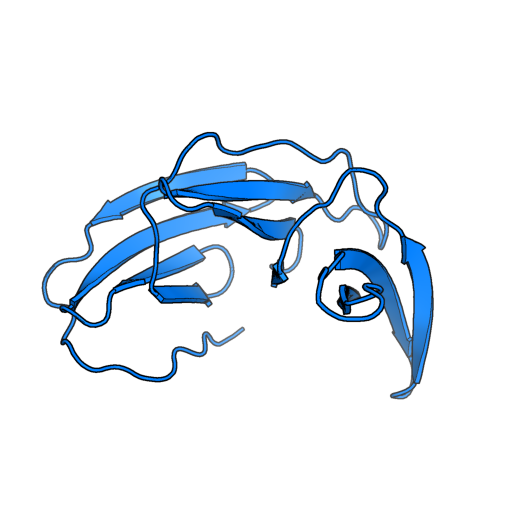. TRP A 1 82 ? -2.401 4.391 9.253 1.00 91.19 82 TRP A O 1
ATOM 620 N N . ASP A 1 83 ? -4.164 3.965 10.559 1.00 91.50 83 ASP A N 1
ATOM 621 C CA . ASP A 1 83 ? -3.374 3.176 11.511 1.00 91.50 83 ASP A CA 1
ATOM 622 C C . ASP A 1 83 ? -3.035 1.803 10.918 1.00 91.50 83 ASP A C 1
ATOM 624 O O . ASP A 1 83 ? -1.991 1.225 11.210 1.00 91.50 83 ASP A O 1
ATOM 628 N N . MET A 1 84 ? -3.938 1.257 10.094 1.00 90.88 84 MET A N 1
ATOM 629 C CA . MET A 1 84 ? -3.776 -0.039 9.439 1.00 90.88 84 MET A CA 1
ATOM 630 C C . MET A 1 84 ? -4.420 -0.034 8.058 1.00 90.88 84 MET A C 1
ATOM 632 O O . MET A 1 84 ? -5.496 0.540 7.855 1.00 90.88 84 MET A O 1
ATOM 636 N N . VAL A 1 85 ? -3.797 -0.756 7.128 1.00 90.75 85 VAL A N 1
ATOM 637 C CA . VAL A 1 85 ? -4.369 -1.046 5.813 1.00 90.75 85 VAL A CA 1
ATOM 638 C C . VAL A 1 85 ? -4.218 -2.529 5.520 1.00 90.75 85 VAL A C 1
ATOM 640 O O . VAL A 1 85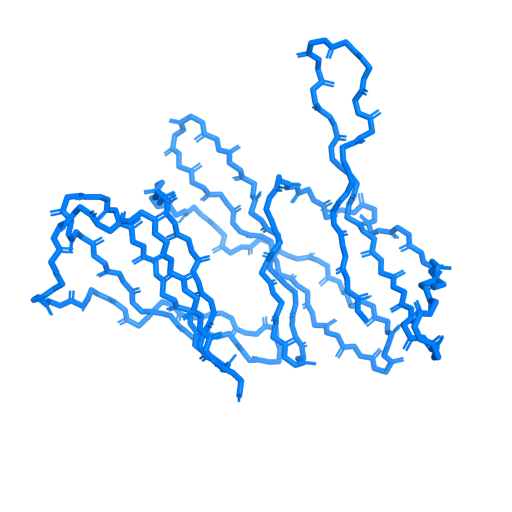 ? -3.111 -3.054 5.446 1.00 90.75 85 VAL A O 1
ATOM 643 N N . ALA A 1 86 ? -5.344 -3.205 5.338 1.00 88.94 86 ALA A N 1
ATOM 644 C CA . ALA A 1 86 ? -5.394 -4.615 4.989 1.00 88.94 86 ALA A CA 1
ATOM 645 C C . ALA A 1 86 ? -5.980 -4.799 3.592 1.00 88.94 86 ALA A C 1
ATOM 647 O O . ALA A 1 86 ? -6.795 -4.004 3.128 1.00 88.94 86 ALA A O 1
ATOM 648 N N . ARG A 1 87 ? -5.602 -5.883 2.920 1.00 87.31 87 ARG A N 1
ATOM 649 C CA . ARG A 1 87 ? -6.189 -6.264 1.634 1.00 87.31 87 ARG A CA 1
ATOM 650 C C . ARG A 1 87 ? -7.175 -7.403 1.799 1.00 87.31 87 ARG A C 1
ATOM 652 O O . ARG A 1 87 ? -6.830 -8.403 2.408 1.00 87.31 87 ARG A O 1
ATOM 659 N N . THR A 1 88 ? -8.318 -7.309 1.135 1.00 80.88 88 THR A N 1
ATOM 660 C CA . THR A 1 88 ? -9.326 -8.362 0.989 1.00 80.88 88 THR A CA 1
ATOM 661 C C . THR A 1 88 ? -9.558 -8.663 -0.499 1.00 80.88 88 THR A C 1
ATOM 663 O O . THR A 1 88 ? -10.324 -7.978 -1.166 1.00 80.88 88 THR A O 1
ATOM 666 N N . ALA A 1 89 ? -8.883 -9.678 -1.054 1.00 83.75 89 ALA A N 1
ATOM 667 C CA . ALA A 1 89 ? -8.876 -9.967 -2.501 1.00 83.75 89 ALA A CA 1
ATOM 668 C C . ALA A 1 89 ? -8.525 -8.730 -3.369 1.00 83.75 89 ALA A C 1
ATOM 670 O O . ALA A 1 89 ? -7.368 -8.300 -3.336 1.00 83.75 89 ALA A O 1
ATOM 671 N N . ASP A 1 90 ? -9.503 -8.172 -4.095 1.00 87.50 90 ASP A N 1
ATOM 672 C CA . ASP A 1 90 ? -9.402 -6.955 -4.929 1.00 87.50 90 ASP A CA 1
ATOM 673 C C . ASP A 1 90 ? -9.923 -5.697 -4.210 1.00 87.50 90 ASP A C 1
ATOM 675 O O . ASP A 1 90 ? -10.178 -4.652 -4.812 1.00 87.50 90 ASP A O 1
ATOM 679 N N . SER A 1 91 ? -10.141 -5.798 -2.903 1.00 88.69 91 SER A N 1
ATOM 680 C CA . SER A 1 91 ? -10.546 -4.709 -2.025 1.00 88.69 91 SER A CA 1
ATOM 681 C C . SER A 1 91 ? -9.471 -4.417 -0.985 1.00 88.69 91 SER A C 1
ATOM 683 O O . SER A 1 91 ? -8.591 -5.227 -0.694 1.00 88.69 91 SER A O 1
ATOM 685 N N . LEU A 1 92 ? -9.537 -3.215 -0.436 1.00 91.56 92 LEU A N 1
ATOM 686 C CA . LEU A 1 92 ? -8.670 -2.709 0.611 1.00 91.56 92 LEU A CA 1
ATOM 687 C C . LEU A 1 92 ? -9.540 -2.202 1.753 1.00 91.56 92 LEU A C 1
ATOM 689 O O . LEU A 1 92 ? -10.560 -1.549 1.522 1.00 91.56 92 LEU A O 1
ATOM 693 N N . PHE A 1 93 ? -9.110 -2.483 2.972 1.00 93.12 93 PHE A N 1
ATOM 694 C CA . PHE A 1 93 ? -9.726 -2.036 4.204 1.00 93.12 93 PHE A CA 1
ATOM 695 C C . PHE A 1 93 ? -8.756 -1.118 4.935 1.00 93.12 93 PHE A C 1
ATOM 697 O O . PHE A 1 93 ? -7.678 -1.543 5.343 1.00 93.12 93 PHE A O 1
ATOM 704 N N . PHE A 1 94 ? -9.149 0.138 5.089 1.00 93.56 94 PHE A N 1
ATOM 705 C CA . PHE A 1 94 ? -8.384 1.154 5.796 1.00 93.56 94 PHE A CA 1
ATOM 706 C C . PHE A 1 94 ? -9.023 1.381 7.157 1.00 93.56 94 PHE A C 1
ATOM 708 O O . PHE A 1 94 ? -10.248 1.484 7.238 1.00 93.56 94 PHE A O 1
ATOM 715 N N . TYR A 1 95 ? -8.216 1.466 8.209 1.00 95.12 95 TYR A N 1
ATOM 716 C CA . TYR A 1 95 ? -8.703 1.487 9.582 1.00 95.12 95 TYR A CA 1
ATOM 717 C C . TYR A 1 95 ? -7.933 2.463 10.463 1.00 95.12 95 TYR A C 1
ATOM 719 O O . TYR A 1 95 ? -6.712 2.586 10.361 1.00 95.12 95 TYR A O 1
ATOM 727 N N . LYS A 1 96 ? -8.666 3.122 11.358 1.00 95.12 96 LYS A N 1
ATOM 728 C CA . LYS A 1 96 ? -8.142 3.818 12.529 1.00 95.12 96 LYS A CA 1
ATOM 729 C C . LYS A 1 96 ? -8.626 3.122 13.787 1.00 95.12 96 LYS A C 1
ATOM 731 O O . LYS A 1 96 ? -9.767 2.673 13.866 1.00 95.12 96 LYS A O 1
ATOM 736 N N . THR A 1 97 ? -7.784 3.122 14.804 1.00 95.50 97 THR A N 1
ATOM 737 C CA . THR A 1 97 ? -8.018 2.553 16.134 1.00 95.50 97 THR A CA 1
ATOM 738 C C . THR A 1 97 ? -9.258 3.116 16.833 1.00 95.50 97 THR A C 1
ATOM 740 O O . THR A 1 97 ? -9.812 2.446 17.705 1.00 95.50 97 THR A O 1
ATOM 743 N N . ASP A 1 98 ? -9.750 4.289 16.422 1.00 95.31 98 ASP A N 1
ATOM 744 C CA . ASP A 1 98 ? -11.014 4.880 16.882 1.00 95.31 98 ASP A CA 1
ATOM 745 C C . ASP A 1 98 ? -12.283 4.252 16.264 1.00 95.31 98 ASP A C 1
ATOM 747 O O . ASP A 1 98 ? -13.391 4.572 16.691 1.00 95.31 98 ASP A O 1
ATOM 751 N N . GLY A 1 99 ? -12.140 3.323 15.312 1.00 96.19 99 GLY A N 1
ATOM 752 C CA . GLY A 1 99 ? -13.244 2.674 14.600 1.00 96.19 99 GLY A CA 1
ATOM 753 C C . GLY A 1 99 ? -13.601 3.326 13.261 1.00 96.19 99 GLY A C 1
ATOM 754 O O . GLY A 1 99 ? -14.460 2.814 12.544 1.00 96.19 99 GLY A O 1
ATOM 755 N N . THR A 1 100 ? -12.948 4.424 12.874 1.00 97.19 100 THR A N 1
ATOM 756 C CA . THR A 1 100 ? -13.090 4.987 11.525 1.00 97.19 100 THR A CA 1
ATOM 757 C C . THR A 1 100 ? -12.508 4.014 10.509 1.00 97.19 100 THR A C 1
ATOM 759 O O . THR A 1 100 ? -11.346 3.624 10.611 1.00 97.19 100 THR A O 1
ATOM 762 N N . ALA A 1 101 ? -13.287 3.650 9.492 1.00 95.88 101 ALA A N 1
ATOM 763 C CA . ALA A 1 101 ? -12.830 2.723 8.468 1.00 95.88 101 ALA A CA 1
ATOM 764 C C . ALA A 1 101 ? -13.371 3.063 7.087 1.00 95.88 101 ALA A C 1
ATOM 766 O O . ALA A 1 101 ? -14.517 3.502 6.969 1.00 95.88 101 ALA A O 1
ATOM 767 N N . TRP A 1 102 ? -12.571 2.812 6.049 1.00 95.31 102 TRP A N 1
ATOM 768 C CA . TRP A 1 102 ? -12.953 2.937 4.640 1.00 95.31 102 TRP A CA 1
ATOM 769 C C . TRP A 1 102 ? -12.735 1.624 3.886 1.00 95.31 102 TRP A C 1
ATOM 771 O O . TRP A 1 102 ? -11.825 0.854 4.195 1.00 95.31 102 TRP A O 1
ATOM 781 N N . ILE A 1 103 ? -13.533 1.418 2.839 1.00 93.88 103 ILE A N 1
ATOM 782 C CA . ILE A 1 103 ? -13.291 0.388 1.826 1.00 93.88 103 ILE A CA 1
ATOM 783 C C . ILE A 1 103 ? -12.834 1.060 0.532 1.00 93.88 103 ILE A C 1
ATOM 785 O O . ILE A 1 103 ? -13.326 2.123 0.150 1.00 93.88 103 ILE A O 1
ATOM 789 N N . SER A 1 104 ? -11.895 0.420 -0.155 1.00 92.75 104 SER A N 1
ATOM 790 C CA . SER A 1 104 ? -11.491 0.771 -1.519 1.00 92.75 104 SER A CA 1
ATOM 791 C C . SER A 1 104 ? -11.364 -0.486 -2.376 1.00 92.75 104 SER A C 1
ATOM 793 O O . SER A 1 104 ? -11.298 -1.590 -1.843 1.00 92.75 104 SER A O 1
ATOM 795 N N . THR A 1 105 ? -11.299 -0.328 -3.693 1.00 93.06 105 THR A N 1
ATOM 796 C CA . THR A 1 105 ? -10.950 -1.402 -4.634 1.00 93.06 105 THR A CA 1
ATOM 797 C C . THR A 1 105 ? -9.552 -1.181 -5.192 1.00 93.06 105 THR A C 1
ATOM 799 O O . THR A 1 105 ? -9.169 -0.033 -5.422 1.00 93.06 105 THR A O 1
ATOM 802 N N . LEU A 1 106 ? -8.820 -2.262 -5.448 1.00 91.69 106 LEU A N 1
ATOM 803 C CA . LEU A 1 106 ? -7.546 -2.268 -6.162 1.00 91.69 106 LEU A CA 1
ATOM 804 C C . LEU A 1 106 ? -7.496 -3.484 -7.093 1.00 91.69 106 LEU A C 1
ATOM 806 O O . LEU A 1 106 ? -7.328 -4.607 -6.630 1.00 91.69 106 LEU A O 1
ATOM 810 N N . SER A 1 107 ? -7.635 -3.249 -8.397 1.00 90.50 107 SER A N 1
ATOM 811 C CA . SER A 1 107 ? -7.591 -4.302 -9.420 1.00 90.50 107 SER A CA 1
ATOM 812 C C . SER A 1 107 ? -6.986 -3.770 -10.717 1.00 90.50 107 SER A C 1
ATOM 814 O O . SER A 1 107 ? -7.305 -2.661 -11.158 1.00 90.50 107 SER A O 1
ATOM 816 N N . GLY A 1 108 ? -6.070 -4.528 -11.314 1.00 89.31 108 GLY A N 1
ATOM 817 C CA . GLY A 1 108 ? -5.358 -4.162 -12.539 1.00 89.31 108 GLY A CA 1
ATOM 818 C C . GLY A 1 108 ? -4.571 -2.853 -12.433 1.00 89.31 108 GLY A C 1
ATOM 819 O O . GLY A 1 108 ? -4.413 -2.146 -13.426 1.00 89.31 108 GLY A O 1
ATOM 820 N N . GLY A 1 109 ? -4.122 -2.482 -11.234 1.00 89.12 109 GLY A N 1
ATOM 821 C CA . GLY A 1 109 ? -3.506 -1.187 -10.946 1.00 89.12 109 GLY A CA 1
ATOM 822 C C . GLY A 1 109 ? -4.494 -0.018 -10.875 1.00 89.12 109 GLY A C 1
ATOM 823 O O . GLY A 1 109 ? -4.063 1.135 -10.851 1.00 89.12 109 GLY A O 1
ATOM 824 N N . ASN A 1 110 ? -5.805 -0.270 -10.832 1.00 91.00 110 ASN A N 1
ATOM 825 C CA . ASN A 1 110 ? -6.837 0.752 -10.656 1.00 91.00 110 ASN A CA 1
ATOM 826 C C . ASN A 1 110 ? -7.301 0.784 -9.204 1.00 91.00 110 ASN A C 1
ATOM 828 O O . ASN A 1 110 ? -7.911 -0.166 -8.720 1.00 91.00 110 ASN A O 1
ATOM 832 N N . TYR A 1 111 ? -7.028 1.900 -8.535 1.00 91.81 111 TYR A N 1
ATOM 833 C CA . TYR A 1 111 ? -7.524 2.181 -7.196 1.00 91.81 111 TYR A CA 1
ATOM 834 C C . TYR A 1 111 ? -8.732 3.101 -7.248 1.00 91.81 111 TYR A C 1
ATOM 836 O O . TYR A 1 111 ? -8.712 4.106 -7.964 1.00 91.81 111 TYR A O 1
ATOM 844 N N . ALA A 1 112 ? -9.740 2.782 -6.445 1.00 92.25 112 ALA A N 1
ATOM 845 C CA . ALA A 1 112 ? -10.871 3.658 -6.200 1.00 92.25 112 ALA A CA 1
ATOM 846 C C . ALA A 1 112 ? -11.299 3.551 -4.739 1.00 92.25 112 ALA A C 1
ATOM 848 O O . ALA A 1 112 ? -11.577 2.457 -4.246 1.00 92.25 112 ALA A O 1
ATOM 849 N N . ASN A 1 113 ? -11.383 4.690 -4.053 1.00 91.69 113 ASN A N 1
ATOM 850 C CA . ASN A 1 113 ? -12.012 4.737 -2.744 1.00 91.69 113 ASN A CA 1
ATOM 851 C C . ASN A 1 113 ? -13.526 4.562 -2.907 1.00 91.69 113 ASN A C 1
ATOM 853 O O . ASN A 1 113 ? -14.160 5.326 -3.633 1.00 91.69 113 ASN A O 1
ATOM 857 N N . VAL A 1 114 ? -14.090 3.544 -2.256 1.00 93.75 114 VAL A N 1
ATOM 858 C CA . VAL A 1 114 ? -15.540 3.299 -2.261 1.00 93.75 114 VAL A CA 1
ATOM 859 C C . VAL A 1 114 ? -16.210 4.215 -1.243 1.00 93.75 114 VAL A C 1
ATOM 861 O O . VAL A 1 114 ? -17.267 4.779 -1.519 1.00 93.75 114 VAL A O 1
ATOM 864 N N . GLY A 1 115 ? -15.576 4.389 -0.081 1.00 93.25 115 GLY A N 1
ATOM 865 C CA . GLY A 1 115 ? -16.004 5.335 0.940 1.00 93.25 115 GLY A CA 1
ATOM 866 C C . GLY A 1 115 ? -16.014 4.744 2.349 1.00 93.25 115 GLY A C 1
ATOM 867 O O . GLY A 1 115 ? -15.431 3.680 2.591 1.00 93.25 115 GLY A O 1
ATOM 868 N N . PRO A 1 116 ? -16.660 5.441 3.299 1.00 95.69 116 PRO A N 1
ATOM 869 C CA . PRO A 1 116 ? -16.692 5.031 4.692 1.00 95.69 116 PRO A CA 1
ATOM 870 C C . PRO A 1 116 ? -17.503 3.758 4.919 1.00 95.69 116 PRO A C 1
ATOM 872 O O . PRO A 1 116 ? -18.581 3.582 4.352 1.00 95.69 116 PRO A O 1
ATOM 875 N N . LEU A 1 117 ? -17.001 2.906 5.813 1.00 94.88 117 LEU A N 1
ATOM 876 C CA . LEU A 1 117 ? -17.694 1.729 6.312 1.00 94.88 117 LEU A CA 1
ATOM 877 C C . LEU A 1 117 ? -18.201 1.998 7.738 1.00 94.88 117 LEU A C 1
ATOM 879 O O . LEU A 1 117 ? -17.402 2.037 8.676 1.00 94.88 117 LEU A O 1
ATOM 883 N N . PRO A 1 118 ? -19.515 2.200 7.933 1.00 95.19 118 PRO A N 1
ATOM 884 C CA . PRO A 1 118 ? -20.069 2.431 9.260 1.00 95.19 118 PRO A CA 1
ATOM 885 C C . PRO A 1 118 ? -20.090 1.147 10.101 1.00 95.19 118 PRO A C 1
ATOM 887 O O . PRO A 1 118 ? -20.165 0.039 9.575 1.00 95.19 118 PRO A O 1
ATOM 890 N N . GLY A 1 119 ? -20.108 1.310 11.427 1.00 94.88 119 GLY A N 1
ATOM 891 C CA . GLY A 1 119 ? -20.311 0.204 12.370 1.00 94.88 119 GLY A CA 1
ATOM 892 C C . GLY A 1 119 ? -19.071 -0.644 12.659 1.00 94.88 119 GLY A C 1
ATOM 893 O O . GLY A 1 119 ? -19.199 -1.709 13.258 1.00 94.88 119 GLY A O 1
ATOM 894 N N . VAL A 1 120 ? -17.882 -0.187 12.263 1.00 96.25 120 VAL A N 1
ATOM 895 C CA . VAL A 1 120 ? -16.620 -0.836 12.628 1.00 96.25 120 VAL A CA 1
ATOM 896 C C . VAL A 1 120 ? -16.267 -0.500 14.079 1.00 96.25 120 VAL A C 1
ATOM 898 O O . VAL A 1 120 ? -16.340 0.650 14.506 1.00 96.25 120 VAL A O 1
ATOM 901 N N . SER A 1 121 ? -15.909 -1.522 14.856 1.00 96.19 121 SER A N 1
ATOM 902 C CA . SER A 1 121 ? -15.512 -1.364 16.256 1.00 96.19 121 SER A CA 1
ATOM 903 C C . SER A 1 121 ? -14.093 -0.807 16.404 1.00 96.19 121 SER A C 1
ATOM 905 O O . SER A 1 121 ? -13.210 -1.078 15.589 1.00 96.19 121 SER A O 1
ATOM 907 N N . SER A 1 122 ? -13.860 -0.077 17.490 1.00 97.31 122 SER A N 1
ATOM 908 C CA . SER A 1 122 ? -12.547 0.445 17.866 1.00 97.31 122 SER A CA 1
ATOM 909 C C . SER A 1 122 ? -11.644 -0.616 18.511 1.00 97.31 122 SER A C 1
ATOM 911 O O . SER A 1 122 ? -12.098 -1.689 18.920 1.00 97.31 122 SER A O 1
ATOM 913 N N . GLY A 1 123 ? -10.352 -0.296 18.621 1.00 95.56 123 GLY A N 1
ATOM 914 C CA . GLY A 1 123 ? -9.372 -1.074 19.382 1.00 95.56 123 GLY A CA 1
ATOM 915 C C . GLY A 1 123 ? -8.832 -2.331 18.696 1.00 95.56 123 GLY A C 1
ATOM 916 O O . GLY A 1 123 ? -8.241 -3.171 19.374 1.00 95.56 123 GLY A O 1
ATOM 917 N N . TRP A 1 124 ? -9.017 -2.494 17.383 1.00 94.56 124 TRP A N 1
ATOM 918 C CA . TRP A 1 124 ? -8.359 -3.582 16.658 1.00 94.56 124 TRP A CA 1
ATOM 919 C C . TRP A 1 124 ? -6.855 -3.329 16.583 1.00 94.56 124 TRP A C 1
ATOM 921 O O . TRP A 1 124 ? -6.419 -2.199 16.378 1.00 94.56 124 TRP A O 1
ATOM 931 N N . THR A 1 125 ? -6.073 -4.390 16.767 1.00 93.62 125 THR A N 1
ATOM 932 C CA . THR A 1 125 ? -4.601 -4.353 16.765 1.00 93.62 125 THR A CA 1
ATOM 933 C C . THR A 1 125 ? -3.985 -5.113 15.592 1.00 93.62 125 THR A C 1
ATOM 935 O O . THR A 1 125 ? -2.785 -5.009 15.360 1.00 93.62 125 THR A O 1
ATOM 938 N N . LEU A 1 126 ? -4.796 -5.883 14.865 1.00 90.06 126 LEU A N 1
ATOM 939 C CA . LEU A 1 126 ? -4.396 -6.665 13.706 1.00 90.06 126 LEU A CA 1
ATOM 940 C C . LEU A 1 126 ? -5.589 -6.806 12.765 1.00 90.06 126 LEU A C 1
ATOM 942 O O . LEU A 1 126 ? -6.702 -7.102 13.205 1.00 90.06 126 LEU A O 1
ATOM 946 N N . ILE A 1 127 ? -5.335 -6.634 11.471 1.00 87.69 127 ILE A N 1
ATOM 947 C CA . ILE A 1 127 ? -6.303 -6.894 10.411 1.00 87.69 127 ILE A CA 1
ATOM 948 C C . ILE A 1 127 ? -5.590 -7.707 9.342 1.00 87.69 127 ILE A C 1
ATOM 950 O O . ILE A 1 127 ? -4.682 -7.218 8.675 1.00 87.69 127 ILE A O 1
ATOM 954 N N . GLU A 1 128 ? -6.018 -8.950 9.175 1.00 85.88 128 GLU A N 1
ATOM 955 C CA . GLU A 1 128 ? -5.547 -9.828 8.112 1.00 85.88 128 GLU A CA 1
ATOM 956 C C . GLU A 1 128 ? -6.713 -10.099 7.175 1.00 85.88 128 GLU A C 1
ATOM 958 O O . GLU A 1 128 ? -7.797 -10.494 7.609 1.00 85.88 128 GLU A O 1
ATOM 963 N N . GLY A 1 129 ? -6.513 -9.871 5.883 1.00 74.62 129 GLY A N 1
ATOM 964 C CA . GLY A 1 129 ? -7.488 -10.301 4.897 1.00 74.62 129 GLY A CA 1
ATOM 965 C C . GLY A 1 129 ? -7.115 -11.650 4.307 1.00 74.62 129 GLY A C 1
ATOM 966 O O . GLY A 1 129 ? -5.942 -11.974 4.117 1.00 74.62 129 GLY A O 1
ATOM 967 N N . ALA A 1 130 ? -8.145 -12.440 4.024 1.00 68.19 130 ALA A N 1
ATOM 968 C CA . ALA A 1 130 ? -8.004 -13.714 3.344 1.00 68.19 130 ALA A CA 1
ATOM 969 C C . ALA A 1 130 ? -7.974 -13.528 1.819 1.00 68.19 130 ALA A C 1
ATOM 971 O O . ALA A 1 130 ? -8.501 -12.549 1.273 1.00 68.19 130 ALA A O 1
ATOM 972 N N . LEU A 1 131 ? -7.336 -14.496 1.163 1.00 59.66 131 LEU A N 1
ATOM 973 C CA . LEU A 1 131 ? -7.286 -14.688 -0.284 1.00 59.66 131 LEU A CA 1
ATOM 974 C C . LEU A 1 131 ? -8.259 -15.776 -0.717 1.00 59.66 131 LEU A C 1
ATOM 976 O O . LEU A 1 131 ? -8.274 -16.826 -0.036 1.00 59.66 131 LEU A O 1
#

Radius of gyration: 15.08 Å; Cα contacts (8 Å, |Δi|>4): 314; chains: 1; bounding box: 42×40×36 Å

Organism: NCBI:txid37332

Mean predicted aligned error: 5.39 Å

Sequence (131 aa):
MAFIKDVGHGDLSNYVTGYGMLTNGQYFHKADIPDAQGSDLIATADSLMPRVESFSGDTYQIATMIDGTVGPVRNTGDSPHWDMVARTADSLFFYKTDGTAWISTLSGGNYANVGPLPGVSSGWTLIEGAL

Nearest PDB structures (foldseek):
  8z9m-assembly1_B  TM=5.944E-01  e=4.035E-01  Homo sapiens
  6f9n-assembly1_A  TM=4.890E-01  e=3.636E-01  Homo sapiens
  6fuw-assembly1_A  TM=4.813E-01  e=7.159E-01  Homo sapiens
  6urg-assembly1_A  TM=5.864E-01  e=3.997E+00  Homo sapiens
  8r8r-assembly1_A  TM=3.953E-01  e=1.736E+00  Homo sapiens

Foldseek 3Di:
DKDKDFPDDPPDTFIWIFFFDQDPNDTDTDDTDVPQGADDWDDAPFKIWHWDDDPQAIWIWMWTQDPRDTHDIDIPDGDHHFPDWEDAHQKIWTHDLQQWIWIWGHDRRDIDTPGTDPDGDHHDPDDYYDD

pLDDT: mean 86.59, std 7.58, range [59.66, 97.31]